Protein AF-A0A964VUL5-F1 (afdb_monomer_lite)

Secondary structure (DSSP, 8-state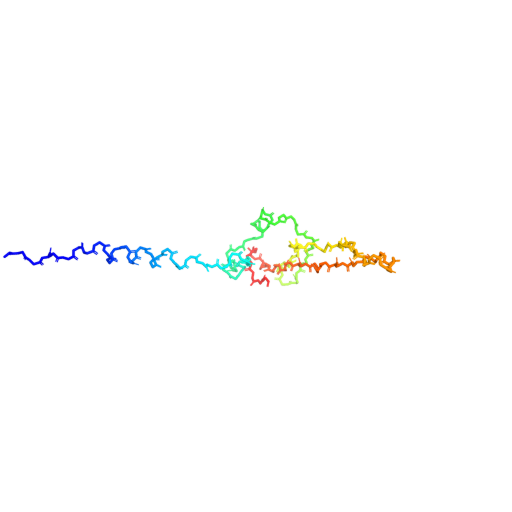):
--------HHHHHHHHHHHHHTT---S-S---TTTTTT-BHHHHHHHH-S-SEEEE-TTS-EEEEEEEE---EEEEE----TTS----EEEEEPPPEEEEEEEPTTSBEEE-

Structure (mmCIF, N/CA/C/O backbone):
data_AF-A0A964VUL5-F1
#
_entry.id   AF-A0A964VUL5-F1
#
loop_
_atom_site.group_PDB
_atom_site.id
_atom_site.type_symbol
_atom_site.label_atom_id
_atom_site.label_alt_id
_atom_site.label_comp_id
_atom_site.label_asym_id
_atom_site.label_entity_id
_atom_site.label_seq_id
_atom_site.pdbx_PDB_ins_code
_atom_site.Cartn_x
_atom_site.Cartn_y
_atom_site.Cartn_z
_atom_site.occupancy
_atom_site.B_iso_or_equiv
_atom_site.auth_seq_id
_atom_site.auth_comp_id
_atom_site.auth_asym_id
_atom_site.auth_atom_id
_atom_site.pdbx_PDB_model_num
ATOM 1 N N . MET A 1 1 ? 18.304 -58.983 22.802 1.00 43.34 1 MET A N 1
ATOM 2 C CA . MET A 1 1 ? 18.719 -57.564 22.807 1.00 43.34 1 MET A CA 1
ATOM 3 C C . MET A 1 1 ? 19.193 -57.220 21.396 1.00 43.34 1 MET A C 1
ATOM 5 O O . MET A 1 1 ? 19.798 -58.084 20.774 1.00 43.34 1 MET A O 1
ATOM 9 N N . ASN A 1 2 ? 18.940 -55.987 20.934 1.00 44.19 2 ASN A N 1
ATOM 10 C CA . ASN A 1 2 ? 19.609 -55.306 19.803 1.00 44.19 2 ASN A CA 1
ATOM 11 C C . ASN A 1 2 ? 18.897 -55.362 18.435 1.00 44.19 2 ASN A C 1
ATOM 13 O O . ASN A 1 2 ? 19.391 -55.960 17.485 1.00 44.19 2 ASN A O 1
ATOM 17 N N . GLY A 1 3 ? 17.774 -54.648 18.315 1.00 51.12 3 GLY A N 1
ATOM 18 C CA . GLY A 1 3 ? 17.140 -54.313 17.037 1.00 51.12 3 GLY A CA 1
ATOM 19 C C . GLY A 1 3 ? 16.964 -52.803 16.888 1.00 51.12 3 GLY A C 1
ATOM 20 O O . GLY A 1 3 ? 15.860 -52.310 17.039 1.00 51.12 3 GLY A O 1
ATOM 21 N N . TRP A 1 4 ? 18.043 -52.058 16.634 1.00 47.38 4 TRP A N 1
ATOM 22 C CA . TRP A 1 4 ? 17.942 -50.696 16.088 1.00 47.38 4 TRP A CA 1
ATOM 23 C C . TRP A 1 4 ? 19.268 -50.286 15.445 1.00 47.38 4 TRP A C 1
ATOM 25 O O . TRP A 1 4 ? 20.095 -49.579 16.013 1.00 47.38 4 TRP A O 1
ATOM 35 N N . LYS A 1 5 ? 19.498 -50.761 14.223 1.00 60.38 5 LYS A N 1
ATOM 36 C CA . LYS A 1 5 ? 20.466 -50.146 13.314 1.00 60.38 5 LYS A CA 1
ATOM 37 C C . LYS A 1 5 ? 19.733 -49.750 12.053 1.00 60.38 5 LYS A C 1
ATOM 39 O O . LYS A 1 5 ? 19.666 -50.543 11.135 1.00 60.38 5 LYS A O 1
ATOM 44 N N . VAL A 1 6 ? 19.195 -48.537 12.037 1.00 56.47 6 VAL A N 1
ATOM 45 C CA . VAL A 1 6 ? 19.031 -47.718 10.827 1.00 56.47 6 VAL A CA 1
ATOM 46 C C . VAL A 1 6 ? 18.780 -46.266 11.250 1.00 56.47 6 VAL A C 1
ATOM 48 O O . VAL A 1 6 ? 17.793 -45.650 10.865 1.00 56.47 6 VAL A O 1
ATOM 51 N N . PHE A 1 7 ? 19.701 -45.670 12.017 1.00 57.00 7 PHE A N 1
ATOM 52 C CA . PHE A 1 7 ? 19.845 -44.208 11.987 1.00 57.00 7 PHE A CA 1
ATOM 53 C C . PHE A 1 7 ? 20.534 -43.857 10.663 1.00 57.00 7 PHE A C 1
ATOM 55 O O . PHE A 1 7 ? 21.725 -43.563 10.589 1.00 57.00 7 PHE A O 1
ATOM 62 N N . SER A 1 8 ? 19.808 -44.078 9.569 1.00 65.56 8 SER A N 1
ATOM 63 C CA . SER A 1 8 ? 20.298 -43.846 8.222 1.00 65.56 8 SER A CA 1
ATOM 64 C C . SER A 1 8 ? 20.284 -42.340 8.011 1.00 65.56 8 SER A C 1
ATOM 66 O O . SER A 1 8 ? 19.255 -41.733 7.726 1.00 65.56 8 SER A O 1
ATOM 68 N N . TRP A 1 9 ? 21.462 -41.749 8.198 1.00 62.69 9 TRP A N 1
ATOM 69 C CA . TRP A 1 9 ? 21.784 -40.336 7.996 1.00 62.69 9 TRP A CA 1
ATOM 70 C C . TRP A 1 9 ? 21.243 -39.777 6.669 1.00 62.69 9 TRP A C 1
ATOM 72 O O . TRP A 1 9 ? 20.856 -38.616 6.587 1.00 62.69 9 TRP A O 1
ATOM 82 N N . ARG A 1 10 ? 21.109 -40.636 5.649 1.00 67.19 10 ARG A N 1
ATOM 83 C CA . ARG A 1 10 ? 20.437 -40.331 4.376 1.00 67.19 10 ARG A CA 1
ATOM 84 C C . ARG A 1 10 ? 18.998 -39.841 4.556 1.00 67.19 10 ARG A C 1
ATOM 86 O O . ARG A 1 10 ? 18.621 -38.882 3.900 1.00 67.19 10 ARG A O 1
ATOM 93 N N . TRP A 1 11 ? 18.211 -40.444 5.445 1.00 66.31 11 TRP A N 1
ATOM 94 C CA . TRP A 1 11 ? 16.826 -40.020 5.691 1.00 66.31 11 TRP A CA 1
ATOM 95 C C . TRP A 1 11 ? 16.745 -38.730 6.508 1.00 66.31 11 TRP A C 1
ATOM 97 O O . TRP A 1 11 ? 15.851 -37.924 6.275 1.00 66.31 11 TRP A O 1
ATOM 107 N N . VAL A 1 12 ? 17.714 -38.493 7.397 1.00 73.69 12 VAL A N 1
ATOM 108 C CA . VAL A 1 12 ? 17.834 -37.224 8.135 1.00 73.69 12 VAL A CA 1
ATOM 109 C C . VAL A 1 12 ? 18.164 -36.078 7.178 1.00 73.69 12 VAL A C 1
ATOM 111 O O . VAL A 1 12 ? 17.520 -35.036 7.231 1.00 73.69 12 VAL A O 1
ATOM 114 N N . LEU A 1 13 ? 19.105 -36.283 6.251 1.00 72.00 13 LEU A N 1
ATOM 115 C CA . LEU A 1 13 ? 19.463 -35.280 5.245 1.00 72.00 13 LEU A CA 1
ATOM 116 C C . LEU A 1 13 ? 18.325 -35.003 4.254 1.00 72.00 13 LEU A C 1
ATOM 118 O O . LEU A 1 13 ? 18.105 -33.849 3.899 1.00 72.00 13 LEU A O 1
ATOM 122 N N . VAL A 1 14 ? 17.577 -36.031 3.841 1.00 73.56 14 VAL A N 1
ATOM 123 C CA . VAL A 1 14 ? 16.393 -35.861 2.980 1.00 73.56 14 VAL A CA 1
ATOM 124 C C . VAL A 1 14 ? 15.280 -35.108 3.717 1.00 73.56 14 VAL A C 1
ATOM 126 O O . VAL A 1 14 ? 14.678 -34.207 3.139 1.00 73.56 14 VAL A O 1
ATOM 129 N N . GLY A 1 15 ? 15.047 -35.409 4.999 1.00 74.88 15 GLY A N 1
ATOM 130 C CA . GLY A 1 15 ? 14.101 -34.660 5.831 1.00 74.88 15 GLY A CA 1
ATOM 131 C C . GLY A 1 15 ? 14.508 -33.195 6.024 1.00 74.88 15 GLY A C 1
ATOM 132 O O . GLY A 1 15 ? 13.668 -32.305 5.919 1.00 74.88 15 GLY A O 1
ATOM 133 N N . LEU A 1 16 ? 15.801 -32.928 6.229 1.00 72.19 16 LEU A N 1
ATOM 134 C CA . LEU A 1 16 ? 16.337 -31.570 6.364 1.00 72.19 16 LEU A CA 1
ATOM 135 C C . LEU A 1 16 ? 16.175 -30.758 5.067 1.00 72.19 16 LEU A C 1
ATOM 137 O O . LEU A 1 16 ? 15.720 -29.618 5.105 1.00 72.19 16 LEU A O 1
ATOM 141 N N . LEU A 1 17 ? 16.494 -31.357 3.915 1.00 69.69 17 LEU A N 1
ATOM 142 C CA . LEU A 1 17 ? 16.309 -30.737 2.597 1.00 69.69 17 LEU A CA 1
ATOM 143 C C . LEU A 1 17 ? 14.837 -30.432 2.297 1.00 69.69 17 LEU A C 1
ATOM 145 O O . LEU A 1 17 ? 14.542 -29.402 1.696 1.00 69.69 17 LEU A O 1
ATOM 149 N N . TYR A 1 18 ? 13.914 -31.285 2.749 1.00 70.19 18 TYR A N 1
ATOM 150 C CA . TYR A 1 18 ? 12.481 -31.058 2.576 1.00 70.19 18 TYR A CA 1
ATOM 151 C C . TYR A 1 18 ? 11.986 -29.833 3.359 1.00 70.19 18 TYR A C 1
ATOM 153 O O . TYR A 1 18 ? 11.227 -29.037 2.816 1.00 70.19 18 TYR A O 1
ATOM 161 N N . ILE A 1 19 ? 12.464 -29.623 4.592 1.00 65.31 19 ILE A N 1
ATOM 162 C CA . ILE A 1 19 ? 12.093 -28.451 5.410 1.00 65.31 19 ILE A CA 1
ATOM 163 C C . ILE A 1 19 ? 12.652 -27.154 4.804 1.00 65.31 19 ILE A C 1
ATOM 165 O O . ILE A 1 19 ? 11.966 -26.136 4.784 1.00 65.31 19 ILE A O 1
ATOM 169 N N . LEU A 1 20 ? 13.872 -27.192 4.261 1.00 63.38 20 LEU A N 1
ATOM 170 C CA . LEU A 1 20 ? 14.502 -26.026 3.630 1.00 63.38 20 LEU A CA 1
ATOM 171 C C . LEU A 1 20 ? 13.876 -25.662 2.268 1.00 63.38 20 LEU A C 1
ATOM 173 O O . LEU A 1 20 ? 13.981 -24.516 1.837 1.00 63.38 20 LEU A O 1
ATOM 177 N N . GLY A 1 21 ? 13.211 -26.608 1.594 1.00 59.03 21 GLY A N 1
ATOM 178 C CA . GLY A 1 21 ? 12.613 -26.407 0.268 1.00 59.03 21 GLY A CA 1
ATOM 179 C C . GLY A 1 21 ? 11.254 -25.696 0.255 1.00 59.03 21 GLY A C 1
ATOM 180 O O . GLY A 1 21 ? 10.855 -25.183 -0.788 1.00 59.03 21 GLY A O 1
ATOM 181 N N . VAL A 1 22 ? 10.545 -25.621 1.388 1.00 58.47 22 VAL A N 1
ATOM 182 C CA . VAL A 1 22 ? 9.202 -24.997 1.459 1.00 58.47 22 VAL A CA 1
ATOM 183 C C . VAL A 1 22 ? 9.267 -23.461 1.552 1.00 58.47 22 VAL A C 1
ATOM 185 O O . VAL A 1 22 ? 8.244 -22.790 1.498 1.00 58.47 22 VAL A O 1
ATOM 188 N N . GLY A 1 23 ? 10.466 -22.881 1.659 1.00 52.56 23 GLY A N 1
ATOM 189 C CA . GLY A 1 23 ? 10.672 -21.439 1.833 1.00 52.56 23 GLY A CA 1
ATOM 190 C C . GLY A 1 23 ? 10.775 -20.611 0.550 1.00 52.56 23 GLY A C 1
ATOM 191 O O . GLY A 1 23 ? 11.086 -19.427 0.634 1.00 52.56 23 GLY A O 1
ATOM 192 N N . CYS A 1 24 ? 10.552 -21.184 -0.637 1.00 57.12 24 CYS A N 1
ATOM 193 C CA . CYS A 1 24 ? 10.554 -20.414 -1.885 1.00 57.12 24 CYS A CA 1
ATOM 194 C C . CYS A 1 24 ? 9.190 -19.739 -2.115 1.00 57.12 24 CYS A C 1
ATOM 196 O O . CYS A 1 24 ? 8.554 -19.912 -3.154 1.00 57.12 24 CYS A O 1
ATOM 198 N N . GLU A 1 25 ? 8.709 -18.982 -1.127 1.00 52.78 25 GLU A N 1
ATOM 199 C CA . GLU A 1 25 ? 7.670 -17.997 -1.395 1.00 52.78 25 GLU A CA 1
ATOM 200 C C . GLU A 1 25 ? 8.326 -16.890 -2.215 1.00 52.78 25 GLU A C 1
ATOM 202 O O . GLU A 1 25 ? 9.342 -16.309 -1.832 1.00 52.78 25 GLU A O 1
ATOM 207 N N . THR A 1 26 ? 7.791 -16.663 -3.409 1.00 54.31 26 THR A N 1
ATOM 208 C CA . THR A 1 26 ? 8.246 -15.605 -4.301 1.00 54.31 26 THR A CA 1
ATOM 209 C C . THR A 1 26 ? 8.059 -14.279 -3.569 1.00 54.31 26 THR A C 1
ATOM 211 O O . THR A 1 26 ? 6.945 -13.768 -3.485 1.00 54.31 26 THR A O 1
ATOM 214 N N . TYR A 1 27 ? 9.150 -13.762 -3.006 1.00 47.06 27 TYR A N 1
ATOM 215 C CA . TYR A 1 27 ? 9.251 -12.507 -2.262 1.00 47.06 27 TYR A CA 1
ATOM 216 C C . TYR A 1 27 ? 8.912 -11.342 -3.209 1.00 47.06 27 TYR A C 1
ATOM 218 O O . TYR A 1 27 ? 9.790 -10.702 -3.780 1.00 47.06 27 TYR A O 1
ATOM 226 N N . GLY A 1 28 ? 7.627 -11.157 -3.512 1.00 55.47 28 GLY A N 1
ATOM 227 C CA . GLY A 1 28 ? 7.205 -10.354 -4.662 1.00 55.47 28 GL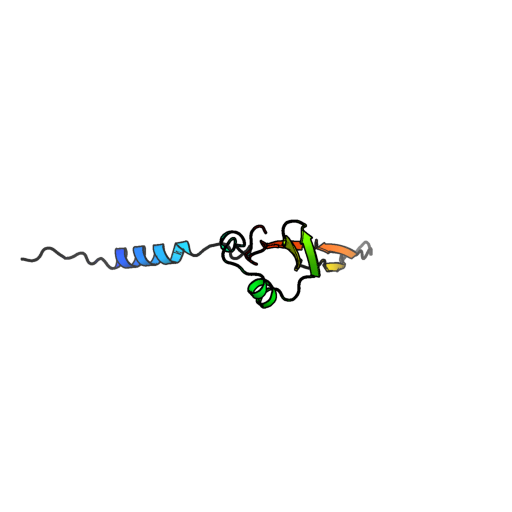Y A CA 1
ATOM 228 C C . GLY A 1 28 ? 5.948 -9.526 -4.451 1.00 55.47 28 GLY A C 1
ATOM 229 O O . GLY A 1 28 ? 5.688 -8.629 -5.247 1.00 55.47 28 GLY A O 1
ATOM 230 N N . LYS A 1 29 ? 5.166 -9.774 -3.397 1.00 57.69 29 LYS A N 1
ATOM 231 C CA . LYS A 1 29 ? 3.995 -8.959 -3.053 1.00 57.69 29 LYS A CA 1
ATOM 232 C C . LYS A 1 29 ? 3.897 -8.885 -1.539 1.00 57.69 29 LYS A C 1
ATOM 234 O O . LYS A 1 29 ? 3.954 -9.915 -0.881 1.00 57.69 29 LYS A O 1
ATOM 239 N N . ALA A 1 30 ? 3.785 -7.678 -0.993 1.00 69.69 30 ALA A N 1
ATOM 240 C CA . ALA A 1 30 ? 3.509 -7.510 0.426 1.00 69.69 30 ALA A CA 1
ATOM 241 C C . ALA A 1 30 ? 2.196 -8.241 0.754 1.00 69.69 30 ALA A C 1
ATOM 243 O O . ALA A 1 30 ? 1.156 -7.928 0.169 1.00 69.69 30 ALA A O 1
ATOM 244 N N . ASP A 1 31 ? 2.253 -9.245 1.633 1.00 79.62 31 ASP A N 1
ATOM 245 C CA . ASP A 1 31 ? 1.073 -9.999 2.052 1.00 79.62 31 ASP A CA 1
ATOM 246 C C . ASP A 1 31 ? 0.236 -9.139 3.009 1.00 79.62 31 ASP A C 1
ATOM 248 O O . ASP A 1 31 ? 0.339 -9.205 4.232 1.00 79.62 31 ASP A O 1
ATOM 252 N N . TRP A 1 32 ? -0.576 -8.258 2.431 1.00 82.88 32 TRP A N 1
ATOM 253 C CA . TRP A 1 32 ? -1.516 -7.421 3.177 1.00 82.88 32 TRP A CA 1
ATOM 254 C C . TRP A 1 32 ? -2.690 -8.227 3.731 1.00 82.88 32 TRP A C 1
ATOM 256 O O . TRP A 1 32 ? -3.333 -7.812 4.693 1.00 82.88 32 TRP A O 1
ATOM 266 N N . LYS A 1 33 ? -2.943 -9.414 3.170 1.00 83.50 33 LYS A N 1
ATOM 267 C CA . LYS A 1 33 ? -4.035 -10.294 3.579 1.00 83.50 33 LYS A CA 1
ATOM 268 C C . LYS A 1 33 ? -3.861 -10.818 5.006 1.00 83.50 33 LYS A C 1
ATOM 270 O O . LYS A 1 33 ? -4.830 -10.779 5.759 1.00 83.50 33 LYS A O 1
ATOM 275 N N . SER A 1 34 ? -2.664 -11.257 5.394 1.00 82.94 34 SER A N 1
ATOM 276 C CA . SER A 1 34 ? -2.363 -11.703 6.768 1.00 82.94 34 SER A CA 1
ATOM 277 C C . SER A 1 34 ? -2.396 -10.572 7.797 1.00 82.94 34 SER A C 1
ATOM 279 O O . SER A 1 34 ? -2.540 -10.825 8.990 1.00 82.94 34 SER A O 1
ATOM 281 N N . ARG A 1 35 ? -2.285 -9.321 7.341 1.00 85.19 35 ARG A N 1
ATOM 282 C CA . ARG A 1 35 ? -2.239 -8.125 8.191 1.00 85.19 35 ARG A CA 1
ATOM 283 C C . ARG A 1 35 ? -3.629 -7.610 8.579 1.00 85.19 35 ARG A C 1
ATOM 285 O O . ARG A 1 35 ? -3.758 -6.869 9.556 1.00 85.19 35 ARG A O 1
ATOM 292 N N . VAL A 1 36 ? -4.678 -7.997 7.850 1.00 86.88 36 VAL A N 1
ATOM 293 C CA . VAL A 1 36 ? -6.063 -7.588 8.139 1.00 86.88 36 VAL A CA 1
ATOM 294 C C . VAL A 1 36 ? -6.467 -8.032 9.550 1.00 86.88 36 VAL A C 1
ATOM 296 O O . VAL A 1 36 ? -6.280 -9.182 9.933 1.00 86.88 36 VAL A O 1
ATOM 299 N N . GLY A 1 37 ? -7.023 -7.108 10.334 1.00 83.19 37 GLY A N 1
ATOM 300 C CA . GLY A 1 37 ? -7.478 -7.334 11.707 1.00 83.19 37 GLY A CA 1
ATOM 301 C C . GLY A 1 37 ? -6.415 -7.138 12.792 1.00 83.19 37 GLY A C 1
ATOM 302 O O . GLY A 1 37 ? -6.780 -6.873 13.933 1.00 83.19 37 GLY A O 1
ATOM 303 N N . HIS A 1 38 ? -5.122 -7.196 12.460 1.00 85.44 38 HIS A N 1
ATOM 304 C CA . HIS A 1 38 ? -4.029 -7.007 13.428 1.00 85.44 38 HIS A CA 1
ATOM 305 C C . HIS A 1 38 ? -3.235 -5.720 13.203 1.00 85.44 38 HIS A C 1
ATOM 307 O O . HIS A 1 38 ? -2.731 -5.135 14.157 1.00 85.44 38 HIS A O 1
ATOM 313 N N . TYR A 1 39 ? -3.151 -5.268 11.956 1.00 89.75 39 TYR A N 1
ATOM 314 C CA . TYR A 1 39 ? -2.395 -4.082 11.580 1.00 89.75 39 TYR A CA 1
ATOM 315 C C . TYR A 1 39 ? -3.123 -2.805 12.000 1.00 89.75 39 TYR A C 1
ATOM 317 O O . TYR A 1 39 ? -4.319 -2.654 11.730 1.00 89.75 39 TYR A O 1
ATOM 325 N N . SER A 1 40 ? -2.419 -1.896 12.673 1.00 91.56 40 SER A N 1
ATOM 326 C CA . SER A 1 40 ? -2.984 -0.647 13.190 1.00 91.56 40 SER A CA 1
ATOM 327 C C . SER A 1 40 ? -2.605 0.560 12.334 1.00 91.56 40 SER A C 1
ATOM 329 O O . SER A 1 40 ? -1.678 0.512 11.525 1.00 91.56 40 SER A O 1
ATOM 331 N N . TRP A 1 41 ? -3.329 1.663 12.526 1.00 88.38 41 TRP A N 1
ATOM 332 C CA . TRP A 1 41 ? -3.005 2.942 11.895 1.00 88.38 41 TRP A CA 1
ATOM 333 C C . TRP A 1 41 ? -1.569 3.392 12.185 1.00 88.38 41 TRP A C 1
ATOM 335 O O . TRP A 1 41 ? -0.843 3.729 11.258 1.00 88.38 41 TRP A O 1
ATOM 345 N N . ASP A 1 42 ? -1.147 3.368 13.449 1.00 90.25 42 ASP A N 1
ATOM 346 C CA . ASP A 1 42 ? 0.185 3.849 13.832 1.00 90.25 42 ASP A CA 1
ATOM 347 C C . ASP A 1 42 ? 1.293 2.988 13.219 1.00 90.25 42 ASP A C 1
ATOM 349 O O . ASP A 1 42 ? 2.289 3.525 12.741 1.00 90.25 42 ASP A O 1
ATOM 353 N N . GLN A 1 43 ? 1.074 1.672 13.123 1.00 89.56 43 GLN A N 1
ATOM 354 C CA . GLN A 1 43 ? 2.001 0.772 12.440 1.00 89.56 43 GLN A CA 1
ATOM 355 C C . GLN A 1 43 ? 2.101 1.087 10.938 1.00 89.56 43 GLN A C 1
ATOM 357 O O . GLN A 1 43 ? 3.190 1.043 10.370 1.00 89.56 43 GLN A O 1
ATOM 362 N N . ALA A 1 44 ? 0.987 1.459 10.296 1.00 89.50 44 ALA A N 1
ATOM 363 C CA . ALA A 1 44 ? 0.993 1.903 8.903 1.00 89.50 44 ALA A CA 1
ATOM 364 C C . ALA A 1 44 ? 1.826 3.175 8.709 1.00 89.50 44 ALA A C 1
ATOM 366 O O . ALA A 1 44 ? 2.589 3.267 7.751 1.00 89.50 44 ALA A O 1
ATOM 367 N N . ILE A 1 45 ? 1.711 4.136 9.629 1.00 90.62 45 ILE A N 1
ATOM 368 C CA . ILE A 1 45 ? 2.498 5.375 9.591 1.00 90.62 45 ILE A CA 1
ATOM 369 C C . ILE A 1 45 ? 3.984 5.100 9.838 1.00 90.62 45 ILE A C 1
ATOM 371 O O . ILE A 1 45 ? 4.828 5.717 9.193 1.00 90.62 45 ILE A O 1
ATOM 375 N N . GLU A 1 46 ? 4.315 4.180 10.741 1.00 90.44 46 GLU A N 1
ATOM 376 C CA . GLU A 1 46 ? 5.702 3.812 11.031 1.00 90.44 46 GLU A CA 1
ATOM 377 C C . GLU A 1 46 ? 6.372 3.094 9.847 1.00 90.44 46 GLU A C 1
ATOM 379 O O . GLU A 1 46 ? 7.514 3.401 9.508 1.00 90.44 46 GLU A O 1
ATOM 384 N N . GLU A 1 47 ? 5.660 2.179 9.180 1.00 88.56 47 GLU A N 1
ATOM 385 C CA . GLU A 1 47 ? 6.207 1.394 8.065 1.00 88.56 47 GLU A CA 1
ATOM 386 C C . GLU A 1 47 ? 6.185 2.135 6.718 1.00 88.56 47 GLU A C 1
ATOM 388 O O . GLU A 1 47 ? 7.132 2.023 5.937 1.00 88.56 47 GLU A O 1
ATOM 393 N N . LEU A 1 48 ? 5.103 2.859 6.413 1.00 88.00 48 LEU A N 1
ATOM 394 C CA . LEU A 1 48 ? 4.880 3.489 5.103 1.00 88.00 48 LEU A CA 1
ATOM 395 C C . LEU A 1 48 ? 5.080 5.010 5.119 1.00 88.00 48 LEU A C 1
ATOM 397 O O . LEU A 1 48 ? 5.167 5.629 4.056 1.00 88.00 48 LEU A O 1
ATOM 401 N N . GLY A 1 49 ? 5.144 5.622 6.300 1.00 89.44 49 GLY A N 1
ATOM 402 C CA . GLY A 1 49 ? 5.138 7.070 6.456 1.00 89.44 49 GLY A CA 1
ATOM 403 C C . GLY A 1 49 ? 3.729 7.677 6.394 1.00 89.44 49 GLY A C 1
ATOM 404 O O . GLY A 1 49 ? 2.717 6.965 6.389 1.00 89.44 49 GLY A O 1
ATOM 405 N N . PRO A 1 50 ? 3.640 9.018 6.359 1.00 89.31 50 PRO A N 1
ATOM 406 C CA . PRO A 1 50 ? 2.360 9.704 6.275 1.00 89.31 50 PRO A CA 1
ATOM 407 C C . PRO A 1 50 ? 1.629 9.341 4.970 1.00 89.31 50 PRO A C 1
ATOM 409 O O . PRO A 1 50 ? 2.267 9.281 3.914 1.00 89.31 50 PRO A O 1
ATOM 412 N N . PRO A 1 51 ? 0.305 9.111 5.019 1.00 90.25 51 PRO A N 1
ATOM 413 C CA . PRO A 1 51 ? -0.482 8.845 3.828 1.00 90.25 51 PRO A CA 1
ATOM 414 C C . PRO A 1 51 ? -0.481 10.066 2.912 1.00 90.25 51 PRO A C 1
ATOM 416 O O . PRO A 1 51 ? -0.422 11.211 3.361 1.00 90.25 51 PRO A O 1
ATOM 419 N N . GLU A 1 52 ? -0.596 9.813 1.616 1.00 89.56 52 GLU A N 1
ATOM 420 C CA . GLU A 1 52 ? -0.768 10.870 0.621 1.00 89.56 52 GLU A CA 1
ATOM 421 C C . GLU A 1 52 ? -2.151 11.519 0.753 1.00 89.56 52 GLU A C 1
ATOM 423 O O . GLU A 1 52 ? -2.303 12.733 0.621 1.00 89.56 52 GLU A O 1
ATOM 428 N N . SER A 1 53 ? -3.167 10.701 1.029 1.00 88.62 53 SER A N 1
ATOM 429 C CA . SER A 1 53 ? -4.547 11.148 1.166 1.00 88.62 53 SER A CA 1
ATOM 430 C C . SER A 1 53 ? -5.273 10.338 2.231 1.00 88.62 53 SER A C 1
ATOM 432 O O . SER A 1 53 ? -5.078 9.126 2.334 1.00 88.62 53 SER A O 1
ATOM 434 N N . GLU A 1 54 ? -6.132 11.003 3.003 1.00 90.81 54 GLU A N 1
ATOM 435 C CA . GLU A 1 54 ? -7.037 10.373 3.959 1.00 90.81 54 GLU A CA 1
ATOM 436 C C . GLU A 1 54 ? -8.484 10.826 3.732 1.00 90.81 54 GLU A C 1
ATOM 438 O O . GLU A 1 54 ? -8.762 11.992 3.450 1.00 90.81 54 GLU A O 1
ATOM 443 N N . ALA A 1 55 ? -9.420 9.895 3.887 1.00 90.00 55 ALA A N 1
ATOM 444 C CA . ALA A 1 55 ? -10.851 10.132 3.828 1.00 90.00 55 ALA A CA 1
ATOM 445 C C . ALA A 1 55 ? -11.529 9.460 5.025 1.00 90.00 55 ALA A C 1
ATOM 447 O O . ALA A 1 55 ? -11.417 8.252 5.235 1.00 90.00 55 ALA A O 1
ATOM 448 N N . LYS A 1 56 ? -12.257 10.243 5.822 1.00 89.75 56 LYS A N 1
ATOM 449 C CA . LYS A 1 56 ? -13.061 9.724 6.936 1.00 89.75 56 LYS A CA 1
ATOM 450 C C . LYS A 1 56 ? -14.474 9.445 6.440 1.00 89.75 56 LYS A C 1
ATOM 452 O O . LYS A 1 56 ? -15.119 10.316 5.865 1.00 89.75 56 LYS A O 1
ATOM 457 N N . THR A 1 57 ? -14.943 8.223 6.646 1.00 87.44 57 THR A N 1
ATOM 458 C CA . THR A 1 57 ? -16.310 7.805 6.324 1.00 87.44 57 THR A CA 1
ATOM 459 C C . THR A 1 57 ? -17.256 8.207 7.456 1.00 87.44 57 THR A C 1
ATOM 461 O O . THR A 1 57 ? -16.847 8.290 8.615 1.00 87.44 57 THR A O 1
ATOM 464 N N . SER A 1 58 ? -18.539 8.401 7.142 1.00 84.44 58 SER A N 1
ATOM 465 C CA . SER A 1 58 ? -19.603 8.667 8.123 1.00 84.44 58 SER A CA 1
ATOM 466 C C . SER A 1 58 ? -19.719 7.597 9.214 1.00 84.44 58 SER A C 1
ATOM 468 O O . SER A 1 58 ? -20.128 7.909 10.326 1.00 84.44 58 SER A O 1
ATOM 470 N N . ASP A 1 59 ? -19.304 6.362 8.922 1.00 80.19 59 ASP A N 1
ATOM 471 C CA . ASP A 1 59 ? -19.316 5.230 9.859 1.00 80.19 59 ASP A CA 1
ATOM 472 C C . ASP A 1 59 ? -18.156 5.256 10.877 1.00 80.19 59 ASP A C 1
ATOM 474 O O . ASP A 1 59 ? -17.997 4.332 11.675 1.00 80.19 59 ASP A O 1
ATOM 478 N N . GLY A 1 60 ? -17.300 6.284 10.841 1.00 84.38 60 GLY A N 1
ATOM 479 C CA . GLY A 1 60 ? -16.121 6.402 11.705 1.00 84.38 60 GLY A CA 1
ATOM 480 C C . GLY A 1 60 ? -14.907 5.594 11.231 1.00 84.38 60 GLY A C 1
ATOM 481 O O . GLY A 1 60 ? -13.853 5.647 11.867 1.00 84.38 60 GLY A O 1
ATOM 482 N N . SER A 1 61 ? -15.013 4.874 10.109 1.00 88.12 61 SER A N 1
ATOM 483 C CA . SER A 1 61 ? -13.859 4.291 9.421 1.00 88.12 61 SER A CA 1
ATOM 484 C C . SER A 1 61 ? -13.023 5.364 8.726 1.00 88.12 61 SER A C 1
ATOM 486 O O . SER A 1 61 ? -13.533 6.401 8.298 1.00 88.12 61 SER A O 1
ATOM 488 N N . ARG A 1 62 ? -11.726 5.097 8.586 1.00 91.31 62 ARG A N 1
ATOM 489 C CA . ARG A 1 62 ? -10.790 5.950 7.847 1.00 91.31 62 ARG A CA 1
ATOM 490 C C . ARG A 1 62 ? -10.206 5.159 6.686 1.00 91.31 62 ARG A C 1
ATOM 492 O O . ARG A 1 62 ? -9.757 4.033 6.871 1.00 91.31 62 ARG A O 1
ATOM 499 N N . VAL A 1 63 ? -10.224 5.739 5.500 1.00 91.88 63 VAL A N 1
ATOM 500 C CA . VAL A 1 63 ? -9.567 5.213 4.306 1.00 91.88 63 VAL A CA 1
ATOM 501 C C . VAL A 1 63 ? -8.348 6.077 4.063 1.00 91.88 63 VAL A C 1
ATOM 503 O O . VAL A 1 63 ? -8.457 7.300 4.092 1.00 91.88 63 VAL A O 1
ATOM 506 N N . ALA A 1 64 ? -7.195 5.467 3.842 1.00 92.81 64 ALA A N 1
ATOM 507 C CA . ALA A 1 64 ? -5.981 6.196 3.527 1.00 92.81 64 ALA A CA 1
ATOM 508 C C . ALA A 1 64 ? -5.257 5.567 2.341 1.00 92.81 64 ALA A C 1
ATOM 510 O O . ALA A 1 64 ? -5.321 4.356 2.122 1.00 92.81 64 ALA A O 1
ATOM 511 N N . SER A 1 65 ? -4.610 6.426 1.561 1.00 92.31 65 SER A N 1
ATOM 512 C CA . SER A 1 65 ? -3.902 6.078 0.336 1.00 92.31 65 SER A CA 1
ATOM 513 C C . SER A 1 65 ? -2.409 6.344 0.493 1.00 92.31 65 SER A C 1
ATOM 515 O O . SER A 1 65 ? -2.013 7.424 0.941 1.00 92.31 65 SER A O 1
ATOM 517 N N . TRP A 1 66 ? -1.587 5.379 0.085 1.00 91.75 66 TRP A N 1
ATOM 518 C CA . TRP A 1 66 ? -0.128 5.484 0.027 1.00 91.75 66 TRP A CA 1
ATOM 519 C C . TRP A 1 66 ? 0.377 5.201 -1.383 1.00 91.75 66 TRP A C 1
ATOM 521 O O . TRP A 1 66 ? -0.038 4.227 -2.008 1.00 91.75 66 TRP A O 1
ATOM 531 N N . VAL A 1 67 ? 1.336 5.990 -1.870 1.00 89.69 67 VAL A N 1
ATOM 532 C CA . VAL A 1 67 ? 2.030 5.689 -3.131 1.00 89.69 67 VAL A CA 1
ATOM 533 C C . VAL A 1 67 ? 3.117 4.652 -2.880 1.00 89.69 67 VAL A C 1
ATOM 535 O O . VAL A 1 67 ? 4.117 4.947 -2.229 1.00 89.69 67 VAL A O 1
ATOM 538 N N . ILE A 1 68 ? 2.954 3.450 -3.430 1.00 87.50 68 ILE A N 1
ATOM 539 C CA . ILE A 1 68 ? 3.939 2.364 -3.287 1.00 87.50 68 ILE A CA 1
ATOM 540 C C . ILE A 1 68 ? 4.971 2.392 -4.414 1.00 87.50 68 ILE A C 1
ATOM 542 O O . ILE A 1 68 ? 6.145 2.093 -4.202 1.00 87.50 68 ILE A O 1
ATOM 546 N N . SER A 1 69 ? 4.561 2.783 -5.620 1.00 84.00 69 SER A N 1
ATOM 547 C CA . SER A 1 69 ? 5.484 3.004 -6.730 1.00 84.00 69 SER A CA 1
ATOM 548 C C . SER A 1 69 ? 5.037 4.225 -7.509 1.00 84.00 69 SER A C 1
ATOM 550 O O . SER A 1 69 ? 3.883 4.308 -7.906 1.00 84.00 69 SER A O 1
ATOM 552 N N . ARG A 1 70 ? 5.944 5.191 -7.676 1.00 85.31 70 ARG A N 1
ATOM 553 C CA . ARG A 1 70 ? 5.693 6.401 -8.466 1.00 85.31 70 ARG A CA 1
ATOM 554 C C . ARG A 1 70 ? 5.906 6.121 -9.941 1.00 85.31 70 ARG A C 1
ATOM 556 O O . ARG A 1 70 ? 6.814 5.362 -10.299 1.00 85.31 70 ARG A O 1
ATOM 563 N N . SER A 1 71 ? 5.133 6.800 -10.780 1.00 88.62 71 SER A N 1
ATOM 564 C CA . SER A 1 71 ? 5.396 6.805 -12.216 1.00 88.62 71 SER A CA 1
ATOM 565 C C . SER A 1 71 ? 6.804 7.341 -12.515 1.00 88.62 71 SER A C 1
ATOM 567 O O . SER A 1 71 ? 7.300 8.284 -11.890 1.00 88.62 71 SER A O 1
ATOM 569 N N . ARG A 1 72 ? 7.495 6.699 -13.456 1.00 85.81 72 ARG A N 1
ATOM 570 C CA . ARG A 1 72 ? 8.802 7.127 -13.957 1.00 85.81 72 ARG A CA 1
ATOM 571 C C . ARG A 1 72 ? 8.765 7.106 -15.469 1.00 85.81 72 ARG A C 1
ATOM 573 O O . ARG A 1 72 ? 8.410 6.094 -16.065 1.00 85.81 72 ARG A O 1
ATOM 580 N N . THR A 1 73 ? 9.177 8.208 -16.074 1.00 88.81 73 THR A N 1
ATOM 581 C CA . THR A 1 73 ? 9.360 8.304 -17.521 1.00 88.81 73 THR A CA 1
ATOM 582 C C . THR A 1 73 ? 10.847 8.239 -17.819 1.00 88.81 73 THR A C 1
ATOM 584 O O . THR A 1 73 ? 11.617 9.038 -17.286 1.00 88.81 73 THR A O 1
ATOM 587 N N . TYR A 1 74 ? 11.254 7.294 -18.659 1.00 86.06 74 TYR A N 1
ATOM 588 C CA . TYR A 1 74 ? 12.623 7.194 -19.149 1.00 86.06 74 TYR A CA 1
ATOM 589 C C . TYR A 1 74 ? 12.635 7.162 -20.674 1.00 86.06 74 TYR A C 1
ATOM 591 O O . TYR A 1 74 ? 11.766 6.560 -21.307 1.00 86.06 74 TYR A O 1
ATOM 599 N N . SER A 1 75 ? 13.626 7.834 -21.257 1.00 85.44 75 SER A N 1
ATOM 600 C CA . SER A 1 75 ? 13.904 7.777 -22.685 1.00 85.44 75 SER A CA 1
ATOM 601 C C . SER A 1 75 ? 15.099 6.866 -22.937 1.00 85.44 75 SER A C 1
ATOM 603 O O . SER A 1 75 ? 16.124 6.958 -22.258 1.00 85.44 75 SER A O 1
ATOM 605 N N . THR A 1 76 ? 14.974 5.973 -23.912 1.00 83.25 76 THR A N 1
ATOM 606 C CA . THR A 1 76 ? 16.102 5.194 -24.421 1.00 83.25 76 THR A CA 1
ATOM 607 C C . THR A 1 76 ? 16.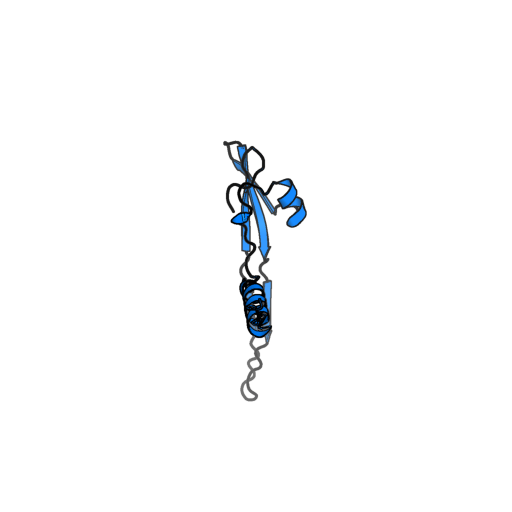418 5.644 -25.840 1.00 83.25 76 THR A C 1
ATOM 609 O O . THR A 1 76 ? 15.529 5.795 -26.680 1.00 83.25 76 THR A O 1
ATOM 612 N N . ALA A 1 77 ? 17.695 5.931 -26.096 1.00 75.50 77 ALA A N 1
ATOM 613 C CA . ALA A 1 77 ? 18.144 6.336 -27.417 1.00 75.50 77 ALA A CA 1
ATOM 614 C C . ALA A 1 77 ? 18.159 5.113 -28.337 1.00 75.50 77 ALA A C 1
ATOM 616 O O . ALA A 1 77 ? 18.863 4.134 -28.073 1.00 75.50 77 ALA A O 1
ATOM 617 N N . ILE A 1 78 ? 17.422 5.185 -29.440 1.00 75.75 78 ILE A N 1
ATOM 618 C CA . ILE A 1 78 ? 17.437 4.138 -30.454 1.00 75.75 78 ILE A CA 1
ATOM 619 C C . ILE A 1 78 ? 18.627 4.418 -31.368 1.00 75.75 78 ILE A C 1
ATOM 621 O O . ILE A 1 78 ? 18.669 5.425 -32.080 1.00 75.75 78 ILE A O 1
ATOM 625 N N . ARG A 1 79 ? 19.628 3.534 -31.348 1.00 66.12 79 ARG A N 1
ATOM 626 C CA . ARG A 1 79 ? 20.748 3.615 -32.289 1.00 66.12 79 ARG A CA 1
ATOM 627 C C . ARG A 1 79 ? 20.299 3.047 -33.639 1.00 66.12 79 ARG A C 1
ATOM 629 O O . ARG A 1 79 ? 20.171 1.835 -33.784 1.00 66.12 79 ARG A O 1
ATOM 636 N N . GLY A 1 80 ? 20.071 3.928 -34.612 1.00 65.00 80 GLY A N 1
ATOM 637 C CA . GLY A 1 80 ? 19.796 3.553 -36.001 1.00 65.00 80 GLY A CA 1
ATOM 638 C C . GLY A 1 80 ? 20.993 2.870 -36.678 1.00 65.00 80 GLY A C 1
ATOM 639 O O . GLY A 1 80 ? 22.147 3.072 -36.290 1.00 65.00 80 GLY A O 1
ATOM 640 N N . SER A 1 81 ? 20.716 2.043 -37.690 1.00 62.84 81 SER A N 1
ATOM 641 C CA . SER A 1 81 ? 21.749 1.391 -38.506 1.00 62.84 81 SER A CA 1
ATOM 642 C C . SER A 1 81 ? 22.452 2.405 -39.418 1.00 62.84 81 SER A C 1
ATOM 644 O O . SER A 1 81 ? 21.836 3.361 -39.883 1.00 62.84 81 SER A O 1
ATOM 646 N N . MET A 1 82 ? 23.738 2.169 -39.701 1.00 56.44 82 MET A N 1
ATOM 647 C CA . MET A 1 82 ? 24.724 3.107 -40.276 1.00 56.44 82 MET A CA 1
ATOM 648 C C . MET A 1 82 ? 24.345 3.780 -41.616 1.00 56.44 82 MET A C 1
ATOM 650 O O . MET A 1 82 ? 25.030 4.702 -42.043 1.00 56.44 82 MET A O 1
ATOM 654 N N . TYR A 1 83 ? 23.260 3.360 -42.273 1.00 55.44 83 TYR A N 1
ATOM 655 C CA . TYR A 1 83 ? 22.845 3.850 -43.593 1.00 55.44 83 TYR A CA 1
ATOM 656 C C . TYR A 1 83 ? 21.637 4.798 -43.583 1.00 55.44 83 TYR A C 1
ATOM 658 O O . TYR A 1 83 ? 21.360 5.433 -44.597 1.00 55.44 83 TYR A O 1
ATOM 666 N N . TRP A 1 84 ? 20.933 4.936 -42.459 1.00 53.22 84 TRP A N 1
ATOM 667 C CA . TRP A 1 84 ? 19.811 5.864 -42.318 1.00 53.22 84 TRP A CA 1
ATOM 668 C C . TRP A 1 84 ? 19.858 6.473 -40.916 1.00 53.22 84 TRP A C 1
ATOM 670 O O . TRP A 1 84 ? 19.433 5.875 -39.931 1.00 53.22 84 TRP A O 1
ATOM 680 N N . SER A 1 85 ? 20.437 7.672 -40.816 1.00 55.47 85 SER A N 1
ATOM 681 C CA . SER A 1 85 ? 20.473 8.437 -39.568 1.00 55.47 85 SER A CA 1
ATOM 682 C C . SER A 1 85 ? 19.075 8.934 -39.226 1.00 55.47 85 SER A C 1
ATOM 684 O O . SER A 1 85 ? 18.716 10.071 -39.522 1.00 55.47 85 SER A O 1
ATOM 686 N N . TRP A 1 86 ? 18.293 8.086 -38.565 1.00 53.47 86 TRP A N 1
ATOM 687 C CA . TRP A 1 86 ? 17.200 8.545 -37.727 1.00 53.47 86 TRP A CA 1
ATOM 688 C C . TRP A 1 86 ? 17.475 8.089 -36.298 1.00 53.47 86 TRP A C 1
ATOM 690 O O . TRP A 1 86 ? 17.288 6.930 -35.935 1.00 53.47 86 TRP A O 1
ATOM 700 N N . SER A 1 87 ? 18.011 9.003 -35.494 1.00 63.72 87 SER A N 1
ATOM 701 C CA . SER A 1 87 ? 18.145 8.819 -34.053 1.00 63.72 87 SER A CA 1
ATOM 702 C C . SER A 1 87 ? 16.797 9.136 -33.405 1.00 63.72 87 SER A C 1
ATOM 704 O O . SER A 1 87 ? 16.491 10.302 -33.151 1.00 63.72 87 SER A O 1
ATOM 706 N N . GLY A 1 88 ? 15.969 8.111 -33.206 1.00 71.06 88 GLY A N 1
ATOM 707 C CA . GLY A 1 88 ? 14.730 8.203 -32.432 1.00 71.06 88 GLY A CA 1
ATOM 708 C C . GLY A 1 88 ? 14.977 8.036 -30.929 1.00 71.06 88 GLY A C 1
ATOM 709 O O . GLY A 1 88 ? 16.040 7.578 -30.502 1.00 71.06 88 GLY A O 1
ATOM 710 N N . GLN A 1 89 ? 13.983 8.394 -30.122 1.00 75.50 89 GLN A N 1
ATOM 711 C CA . GLN A 1 89 ? 13.944 8.075 -28.696 1.00 75.50 89 GLN A CA 1
ATOM 712 C C . GLN A 1 89 ? 12.661 7.300 -28.412 1.00 75.50 89 GLN A C 1
ATOM 714 O O . GLN A 1 89 ? 11.581 7.776 -28.754 1.00 75.50 89 GLN A O 1
ATOM 719 N N . ASP A 1 90 ? 12.780 6.141 -27.771 1.00 80.00 90 ASP A N 1
ATOM 720 C CA . ASP A 1 90 ? 11.624 5.461 -27.192 1.00 80.00 90 ASP A CA 1
ATOM 721 C C . ASP A 1 90 ? 11.400 6.022 -25.792 1.00 80.00 90 ASP A C 1
ATOM 723 O O . ASP A 1 90 ? 12.300 5.992 -24.948 1.00 80.00 90 ASP A O 1
ATOM 727 N N . VAL A 1 91 ? 10.200 6.540 -25.542 1.00 85.38 91 VAL A N 1
ATOM 728 C CA . VAL A 1 91 ? 9.792 7.047 -24.231 1.00 85.38 91 VAL A CA 1
ATOM 729 C C . VAL A 1 91 ? 8.883 6.012 -23.589 1.00 85.38 91 VAL A C 1
ATOM 731 O O . VAL A 1 91 ? 7.817 5.705 -24.116 1.00 85.38 91 VAL A O 1
ATOM 734 N N . THR A 1 92 ? 9.305 5.463 -22.453 1.00 86.06 92 THR A N 1
ATOM 735 C CA . THR A 1 92 ? 8.492 4.529 -21.668 1.00 86.06 92 THR A CA 1
ATOM 736 C C . THR A 1 92 ? 8.135 5.164 -20.333 1.00 86.06 92 THR A C 1
ATOM 738 O O . THR A 1 92 ? 9.007 5.679 -19.631 1.00 86.06 92 THR A O 1
ATOM 741 N N . THR A 1 93 ? 6.855 5.105 -19.975 1.00 87.62 93 THR A N 1
ATOM 742 C CA . THR A 1 93 ? 6.339 5.573 -18.686 1.00 87.62 93 THR A CA 1
ATOM 743 C C . THR A 1 93 ? 5.827 4.385 -17.885 1.00 87.62 93 THR A C 1
ATOM 745 O O . THR A 1 93 ? 4.994 3.618 -18.367 1.00 87.62 93 THR A O 1
ATOM 748 N N . THR A 1 94 ? 6.319 4.221 -16.659 1.00 87.12 94 THR A N 1
ATOM 749 C CA . THR A 1 94 ? 5.802 3.212 -15.729 1.00 87.12 94 THR A CA 1
ATOM 750 C C . THR A 1 94 ? 4.520 3.711 -15.073 1.00 87.12 94 THR A C 1
ATOM 752 O O . THR A 1 94 ? 4.410 4.889 -14.732 1.00 87.12 94 THR A O 1
ATOM 755 N N . ALA A 1 95 ? 3.556 2.811 -14.876 1.00 85.88 95 ALA A N 1
ATOM 756 C CA . ALA A 1 95 ? 2.337 3.127 -14.142 1.00 85.88 95 ALA A CA 1
ATOM 757 C C . ALA A 1 95 ? 2.643 3.412 -12.665 1.00 85.88 95 ALA A C 1
ATOM 759 O O . ALA A 1 95 ? 3.565 2.835 -12.086 1.00 85.88 95 ALA A O 1
ATOM 760 N N . GLU A 1 96 ? 1.854 4.304 -12.076 1.00 88.19 96 GLU A N 1
ATOM 761 C CA . GLU A 1 96 ? 1.850 4.565 -10.641 1.00 88.19 96 GLU A CA 1
ATOM 762 C C . GLU A 1 96 ? 0.960 3.543 -9.928 1.00 88.19 96 GLU A C 1
ATOM 764 O O . GLU A 1 96 ? -0.079 3.138 -10.456 1.00 88.19 96 GLU A O 1
ATOM 769 N N . SER A 1 97 ? 1.364 3.113 -8.735 1.00 86.75 97 SER A N 1
ATOM 770 C CA . SER A 1 97 ? 0.581 2.189 -7.914 1.00 86.75 97 SER A CA 1
ATOM 771 C C . SER A 1 97 ? 0.339 2.762 -6.524 1.00 86.75 97 SER A C 1
ATOM 773 O O . SER A 1 97 ? 1.297 3.053 -5.798 1.00 86.75 97 SER A O 1
ATOM 775 N N . HIS A 1 98 ? -0.929 2.815 -6.129 1.00 88.69 98 HIS A N 1
ATOM 776 C CA . HIS A 1 98 ? -1.351 3.229 -4.797 1.00 88.69 98 HIS A CA 1
ATOM 777 C C . HIS A 1 98 ? -1.861 2.029 -3.995 1.00 88.69 98 HIS A C 1
ATOM 779 O O . HIS A 1 98 ? -2.429 1.090 -4.555 1.00 88.69 98 HIS A O 1
ATOM 785 N N . LEU A 1 99 ? -1.667 2.080 -2.684 1.00 89.62 99 LEU A N 1
ATOM 786 C CA . LEU A 1 99 ? -2.199 1.142 -1.706 1.00 89.62 99 LEU A CA 1
ATOM 787 C C . LEU A 1 99 ? -3.270 1.848 -0.880 1.00 89.62 99 LEU A C 1
ATOM 789 O O . LEU A 1 99 ? -3.002 2.888 -0.281 1.00 89.62 99 LEU A O 1
ATOM 793 N N . LEU A 1 100 ? -4.469 1.271 -0.851 1.00 91.50 100 LEU A N 1
ATOM 794 C CA . LEU A 1 100 ? -5.646 1.846 -0.209 1.00 91.50 100 LEU A CA 1
ATOM 795 C C . LEU A 1 100 ? -5.999 1.030 1.029 1.00 91.50 100 LEU A C 1
ATOM 797 O O . LEU A 1 100 ? -6.673 0.011 0.941 1.00 91.50 100 LEU A O 1
ATOM 801 N N . LEU A 1 101 ? -5.585 1.494 2.203 1.00 91.50 101 LEU A N 1
ATOM 802 C CA . LEU A 1 101 ? -5.893 0.810 3.453 1.00 91.50 101 LEU A CA 1
ATOM 803 C C . LEU A 1 101 ? -7.116 1.451 4.110 1.00 91.50 101 LEU A C 1
ATOM 805 O O . LEU A 1 101 ? -7.151 2.650 4.391 1.00 91.50 101 LEU A O 1
ATOM 809 N N . THR A 1 102 ? -8.127 0.635 4.385 1.00 92.38 102 THR A N 1
ATOM 810 C CA . THR A 1 102 ? -9.307 1.032 5.154 1.00 92.38 102 THR A CA 1
ATOM 811 C C . THR A 1 102 ? -9.176 0.518 6.573 1.00 92.38 102 THR A C 1
ATOM 813 O O . THR A 1 102 ? -9.150 -0.691 6.801 1.00 92.38 102 THR A O 1
ATOM 816 N N . PHE A 1 103 ? -9.169 1.425 7.539 1.00 91.44 103 PHE A N 1
ATOM 817 C CA . PHE A 1 103 ? -9.173 1.110 8.958 1.00 91.44 103 PHE A CA 1
ATOM 818 C C . PHE A 1 103 ? -10.565 1.323 9.544 1.00 91.44 103 PHE A C 1
ATOM 820 O O . PHE A 1 103 ? -11.291 2.264 9.213 1.00 91.44 103 PHE A O 1
ATOM 827 N N . SER A 1 104 ? -10.930 0.425 10.444 1.00 90.56 104 SER A N 1
ATOM 828 C CA . SER A 1 104 ? -12.133 0.518 11.265 1.00 90.56 104 SER A CA 1
ATOM 829 C C . SER A 1 104 ? -12.060 1.693 12.253 1.00 90.56 104 SER A C 1
ATOM 831 O O . SER A 1 104 ? -10.999 2.286 12.461 1.00 90.56 104 SER A O 1
ATOM 833 N N . ALA A 1 105 ? -13.181 2.019 12.904 1.00 87.88 105 ALA A N 1
ATOM 834 C CA . ALA A 1 105 ? -13.217 3.037 13.959 1.00 87.88 105 ALA A CA 1
ATOM 835 C C . ALA A 1 105 ? -12.276 2.698 15.135 1.00 87.88 105 ALA A C 1
ATOM 837 O O . ALA A 1 105 ? -11.760 3.592 15.800 1.00 87.88 105 ALA A O 1
ATOM 838 N N . GLN A 1 106 ? -11.995 1.406 15.338 1.00 85.19 106 GLN A N 1
ATOM 839 C CA . GLN A 1 106 ? -11.050 0.878 16.323 1.00 85.19 106 GLN A CA 1
ATOM 840 C C . GLN A 1 106 ? -9.578 1.056 15.904 1.00 85.19 106 GLN A C 1
ATOM 842 O O . GLN A 1 106 ? -8.680 0.709 16.662 1.00 85.19 106 GLN A O 1
ATOM 8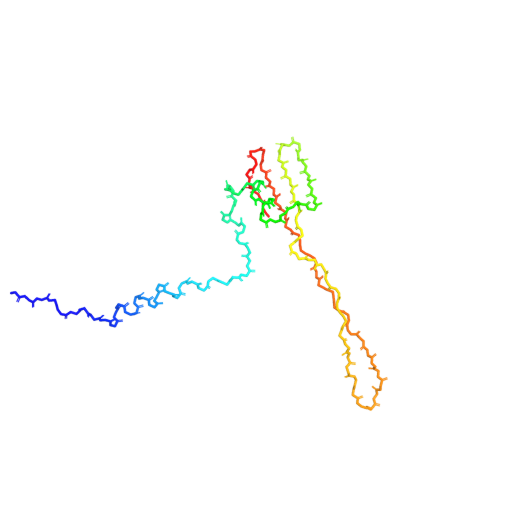47 N N . GLY A 1 107 ? -9.313 1.574 14.700 1.00 84.81 107 GLY A N 1
ATOM 848 C CA . GLY A 1 107 ? -7.960 1.797 14.184 1.00 84.81 107 GLY A CA 1
ATOM 849 C C . GLY A 1 107 ? -7.284 0.550 13.613 1.00 84.81 107 GLY A C 1
ATOM 850 O O . GLY A 1 107 ? -6.101 0.610 13.290 1.00 84.81 107 GLY A O 1
ATOM 851 N N . GLN A 1 108 ? -8.016 -0.559 13.463 1.00 90.38 108 GLN A N 1
ATOM 852 C CA . GLN A 1 108 ? -7.507 -1.804 12.881 1.00 90.38 108 GLN A CA 1
ATOM 853 C C . GLN A 1 108 ? -7.819 -1.896 11.388 1.00 90.38 108 GLN A C 1
ATOM 855 O O . GLN A 1 108 ? -8.914 -1.512 10.959 1.00 90.38 108 GLN A O 1
ATOM 860 N N . LEU A 1 1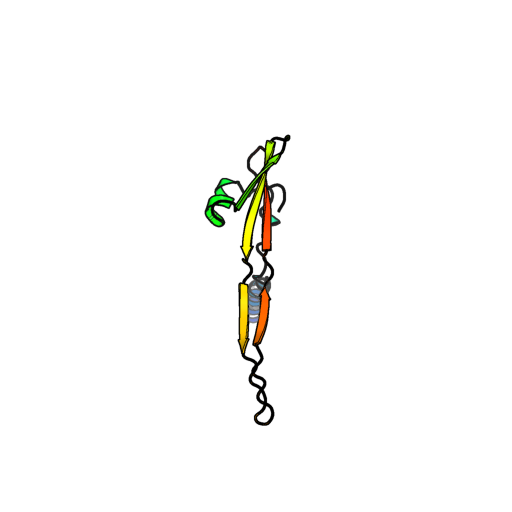09 ? -6.882 -2.448 10.619 1.00 89.62 109 LEU A N 1
ATOM 861 C CA . LEU A 1 109 ? -7.001 -2.671 9.183 1.00 89.62 109 LEU A CA 1
ATOM 862 C C . LEU A 1 109 ? -8.161 -3.621 8.876 1.00 89.62 109 LEU A C 1
ATOM 864 O O . LEU A 1 109 ? -8.194 -4.754 9.352 1.00 89.62 109 LEU A O 1
ATOM 868 N N . LYS A 1 110 ? -9.101 -3.159 8.057 1.00 88.81 110 LYS A N 1
ATOM 869 C CA . LYS A 1 110 ? -10.291 -3.902 7.629 1.00 88.81 110 LYS A CA 1
ATOM 870 C C . LYS A 1 110 ? -10.180 -4.364 6.175 1.00 88.81 110 LYS A C 1
ATOM 872 O O . LYS A 1 110 ? -10.590 -5.479 5.869 1.00 88.81 110 LYS A O 1
ATOM 877 N N . VAL A 1 111 ? -9.662 -3.507 5.293 1.00 86.88 111 VAL A N 1
ATOM 878 C CA . VAL A 1 111 ? -9.557 -3.743 3.838 1.00 86.88 111 VAL A CA 1
ATOM 879 C C . VAL A 1 111 ? -8.261 -3.114 3.319 1.00 86.88 111 VAL A C 1
ATOM 881 O O . VAL A 1 111 ? -7.832 -2.106 3.881 1.00 86.88 111 VAL A O 1
ATOM 884 N N . TRP A 1 112 ? -7.655 -3.704 2.286 1.00 84.94 112 TRP A N 1
ATOM 885 C CA . TRP A 1 112 ? -6.449 -3.231 1.597 1.00 84.94 112 TRP A CA 1
ATOM 886 C C . TRP A 1 112 ? -6.631 -3.246 0.075 1.00 84.94 112 TRP A C 1
ATOM 888 O O . TRP A 1 112 ? -7.542 -3.980 -0.382 1.00 84.94 112 TRP A O 1
#

Foldseek 3Di:
DDDDPDPPVVVVVVVVVVVVVVPPPPPDDDPCVVQAPPPFPVNCCVPQNDFPDWDQDPQQKIKTKGWPDDKDKDWDWDDDDPPDPDTDIDIDIDDTDMDIFIAHNVRGTHDD

Sequence (112 aa):
MNGWKVFSWRWVLVGLLYILGVGCETYGKADWKSRVGHYSWDQAIEELGPPESEAKTSDGSRVASWVISR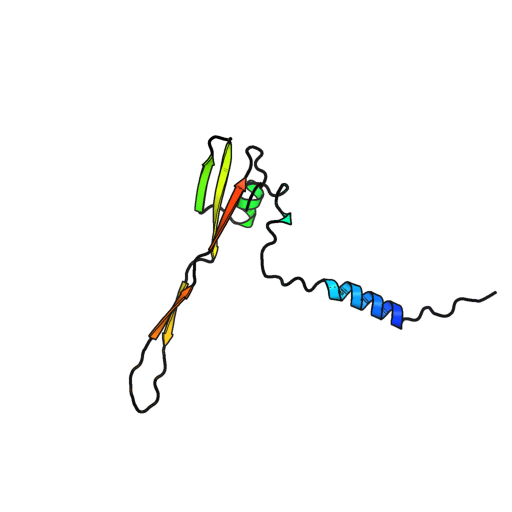SRTYSTAIRGSMYWSWSGQDVTTTAESHLLLTFSAQGQLKVW

pLDDT: mean 77.72, std 14.07, range [43.34, 92.81]

Radius of gyration: 26.42 Å; chains: 1; bounding box: 44×69×66 Å